Protein AF-A0A8B3D975-F1 (afdb_monomer)

Solvent-accessible surface area (backbone at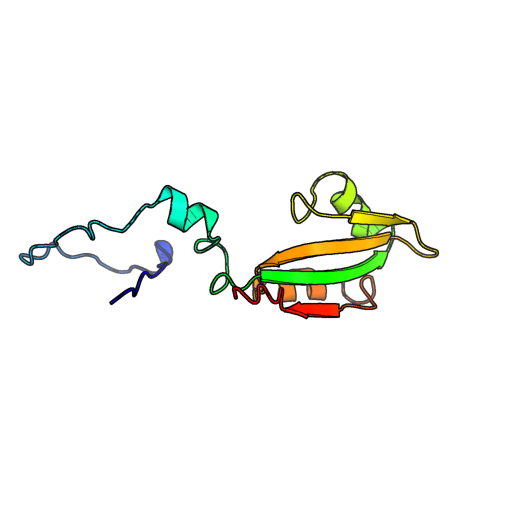oms only — not comparable to full-atom values): 7262 Å² total; per-residue (Å²): 138,92,79,85,78,87,73,68,69,93,75,62,87,77,87,76,92,70,92,73,86,79,81,78,64,92,84,70,49,70,69,60,46,52,71,53,39,52,84,48,68,41,93,46,49,52,22,42,37,33,33,33,28,28,49,80,81,41,50,59,52,79,79,58,57,91,32,94,71,49,45,77,44,85,47,94,76,24,36,39,39,37,30,60,44,63,56,25,68,58,52,55,51,56,57,57,70,51,51,88,48,42,44,80,73,46,78,39,76,60,78,77,77,80,126

Structure (mmCIF, N/CA/C/O backbone):
data_AF-A0A8B3D975-F1
#
_entry.id   AF-A0A8B3D975-F1
#
loop_
_atom_site.group_PDB
_atom_site.id
_atom_site.type_symbol
_atom_site.label_atom_id
_atom_site.label_alt_id
_atom_site.label_comp_id
_atom_site.label_asym_id
_atom_site.label_entity_id
_atom_site.label_seq_id
_atom_site.pdbx_PDB_ins_code
_atom_site.Cartn_x
_atom_site.Cartn_y
_atom_site.Cartn_z
_atom_site.occupancy
_atom_site.B_iso_or_equiv
_atom_site.auth_seq_id
_atom_site.auth_comp_id
_atom_site.auth_asym_id
_atom_site.auth_atom_id
_atom_site.pdbx_PDB_model_num
ATOM 1 N N . HIS A 1 1 ? -7.646 -4.893 28.403 1.00 43.44 1 HIS A N 1
ATOM 2 C CA . HIS A 1 1 ? -8.052 -5.795 27.307 1.00 43.44 1 HIS A CA 1
ATOM 3 C C . HIS A 1 1 ? -8.400 -4.924 26.113 1.00 43.44 1 HIS A C 1
ATOM 5 O O . HIS A 1 1 ? -9.450 -4.300 26.132 1.00 43.44 1 HIS A O 1
ATOM 11 N N . THR A 1 2 ? -7.507 -4.847 25.132 1.00 54.78 2 THR A N 1
ATOM 12 C CA . THR A 1 2 ? -7.637 -4.004 23.935 1.00 54.78 2 THR A CA 1
ATOM 13 C C . THR A 1 2 ? -8.175 -4.889 22.814 1.00 54.78 2 THR A C 1
ATOM 15 O O . THR A 1 2 ? -7.435 -5.670 22.227 1.00 54.78 2 THR A O 1
ATOM 18 N N . ASN A 1 3 ? -9.493 -4.908 22.626 1.00 69.00 3 ASN A N 1
ATOM 19 C CA . ASN A 1 3 ? -10.160 -5.722 21.599 1.00 69.00 3 ASN A CA 1
ATOM 20 C C . ASN A 1 3 ? -11.095 -4.818 20.794 1.00 69.00 3 ASN A C 1
ATOM 22 O O . ASN A 1 3 ? -12.313 -5.004 20.782 1.00 69.00 3 ASN A O 1
ATOM 26 N N . GLU A 1 4 ? -10.504 -3.788 20.196 1.00 74.75 4 GLU A N 1
ATOM 27 C CA . GLU A 1 4 ? -11.169 -2.898 19.250 1.00 74.75 4 GLU A CA 1
ATOM 28 C C . GLU A 1 4 ? -11.486 -3.676 17.969 1.00 74.75 4 GLU A C 1
ATOM 30 O O . GLU A 1 4 ? -10.690 -4.501 17.520 1.00 74.75 4 GLU A O 1
ATOM 35 N N . ARG A 1 5 ? -12.671 -3.455 17.389 1.00 75.88 5 ARG A N 1
ATOM 36 C CA . ARG A 1 5 ? -13.115 -4.177 16.189 1.00 75.88 5 ARG A CA 1
ATOM 37 C C . ARG A 1 5 ? -13.851 -3.261 15.228 1.00 75.88 5 ARG A C 1
ATOM 39 O O . ARG A 1 5 ? -14.842 -2.638 15.602 1.00 75.88 5 ARG A O 1
ATOM 46 N N . SER A 1 6 ? -13.445 -3.307 13.966 1.00 78.31 6 SER A N 1
ATOM 47 C CA . SER A 1 6 ? -14.170 -2.696 12.853 1.00 78.31 6 SER A CA 1
ATOM 48 C C . SER A 1 6 ? -15.256 -3.651 12.346 1.00 78.31 6 SER A C 1
ATOM 50 O O . SER A 1 6 ? -14.976 -4.777 11.928 1.00 78.31 6 SER A O 1
ATOM 52 N N . LEU A 1 7 ? -16.520 -3.220 12.386 1.00 82.81 7 LEU A N 1
ATOM 53 C CA . LEU A 1 7 ? -17.667 -3.993 11.899 1.00 82.81 7 LEU A CA 1
ATOM 54 C C . LEU A 1 7 ? -18.295 -3.305 10.688 1.00 82.81 7 LEU A C 1
ATOM 56 O O . LEU A 1 7 ? -18.628 -2.124 10.720 1.00 82.81 7 LEU A O 1
ATOM 60 N N . ALA A 1 8 ? -18.515 -4.065 9.616 1.00 81.81 8 ALA A N 1
ATOM 61 C CA . ALA A 1 8 ? -19.178 -3.546 8.429 1.00 81.81 8 ALA A CA 1
ATOM 62 C C . ALA A 1 8 ? -20.676 -3.320 8.701 1.00 81.81 8 ALA A C 1
ATOM 64 O O . ALA A 1 8 ? -21.430 -4.282 8.859 1.00 81.81 8 ALA A O 1
ATOM 65 N N . LEU A 1 9 ? -21.112 -2.055 8.697 1.00 87.62 9 LEU A N 1
ATOM 66 C CA . LEU A 1 9 ? -22.487 -1.655 9.030 1.00 87.62 9 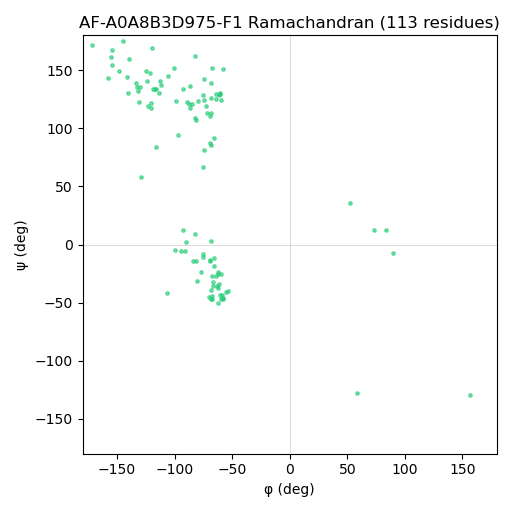LEU A CA 1
ATOM 67 C C . LEU A 1 9 ? -23.549 -2.400 8.204 1.00 87.62 9 LEU A C 1
ATOM 69 O O . LEU A 1 9 ? -24.550 -2.851 8.750 1.00 87.62 9 LEU A O 1
ATOM 73 N N . HIS A 1 10 ? -23.300 -2.614 6.907 1.00 90.19 10 HIS A N 1
ATOM 74 C CA . HIS A 1 10 ? -24.222 -3.327 6.011 1.00 90.19 10 HIS A CA 1
ATOM 75 C C . HIS A 1 10 ? -24.409 -4.819 6.352 1.00 90.19 10 HIS A C 1
ATOM 77 O O . HIS A 1 10 ? -25.288 -5.466 5.790 1.00 90.19 10 HIS A O 1
ATOM 83 N N . ARG A 1 11 ? -23.580 -5.384 7.240 1.00 92.25 11 ARG A N 1
ATOM 84 C CA . ARG A 1 11 ? -23.700 -6.769 7.729 1.00 92.25 11 ARG A CA 1
ATOM 85 C C . ARG A 1 11 ? -24.486 -6.861 9.039 1.00 92.25 11 ARG A C 1
ATOM 87 O O . ARG A 1 11 ? -24.744 -7.962 9.518 1.00 92.25 11 ARG A O 1
ATOM 94 N N . ILE A 1 12 ? -24.860 -5.730 9.640 1.00 94.00 12 ILE A N 1
ATOM 95 C CA . ILE A 1 12 ? -25.638 -5.701 10.878 1.00 94.00 12 ILE A CA 1
ATOM 96 C C . ILE A 1 12 ? -27.117 -5.871 10.527 1.00 94.00 12 ILE A C 1
ATOM 98 O O . ILE A 1 12 ? -27.753 -4.975 9.983 1.00 94.00 12 ILE A O 1
ATOM 102 N N . HIS A 1 13 ? -27.677 -7.034 10.858 1.00 95.50 13 HIS A N 1
ATOM 103 C CA . HIS A 1 13 ? -29.077 -7.347 10.557 1.00 95.50 13 HIS A CA 1
ATOM 104 C C . HIS A 1 13 ? -30.077 -6.737 11.548 1.00 95.50 13 HIS A C 1
ATOM 106 O O . HIS A 1 13 ? -31.216 -6.456 11.183 1.00 95.50 13 HIS A O 1
ATOM 112 N N . LYS A 1 14 ? -29.685 -6.573 12.816 1.00 94.00 14 LYS A N 1
ATOM 113 C CA . LYS A 1 14 ? -30.549 -6.064 13.887 1.00 94.00 14 LYS A CA 1
ATOM 114 C C . LYS A 1 14 ? -29.700 -5.489 15.017 1.00 94.00 14 LYS A C 1
ATOM 116 O O . LYS A 1 14 ? -28.677 -6.068 15.367 1.00 94.00 14 LYS A O 1
ATOM 121 N N . ALA A 1 15 ? -30.178 -4.407 15.621 1.00 92.44 15 ALA A N 1
ATOM 122 C CA . ALA A 1 15 ? -29.685 -3.881 16.888 1.00 92.44 15 ALA A CA 1
ATOM 123 C C . ALA A 1 15 ? -30.838 -3.840 17.902 1.00 92.44 15 ALA A C 1
ATOM 125 O O . ALA A 1 15 ? -31.998 -3.653 17.529 1.00 92.44 15 ALA A O 1
ATOM 126 N N . SER A 1 16 ? -30.533 -4.036 19.181 1.00 92.69 16 SER A N 1
ATOM 127 C CA . SER A 1 16 ? -31.493 -3.923 20.283 1.00 92.69 16 SER A CA 1
ATOM 128 C C . SER A 1 16 ? -30.879 -3.111 21.410 1.00 92.69 16 SER A C 1
ATOM 130 O O . SER A 1 16 ? -29.708 -3.305 21.731 1.00 92.69 16 SER A O 1
ATOM 132 N N . ILE A 1 17 ? -31.674 -2.230 22.016 1.00 90.94 17 ILE A N 1
ATOM 133 C CA . ILE A 1 17 ? -31.246 -1.454 23.181 1.00 90.94 17 ILE A CA 1
ATOM 134 C C . ILE A 1 17 ? -30.974 -2.421 24.333 1.00 90.94 17 ILE A C 1
ATOM 136 O O . ILE A 1 17 ? -31.792 -3.289 24.636 1.00 90.94 17 ILE A O 1
ATOM 140 N N . SER A 1 18 ? -29.805 -2.266 24.941 1.00 89.12 18 SER A N 1
ATOM 141 C CA . SER A 1 18 ? -29.374 -3.028 26.103 1.00 89.12 18 SER A CA 1
ATOM 142 C C . SER A 1 18 ? -29.570 -2.207 27.375 1.00 89.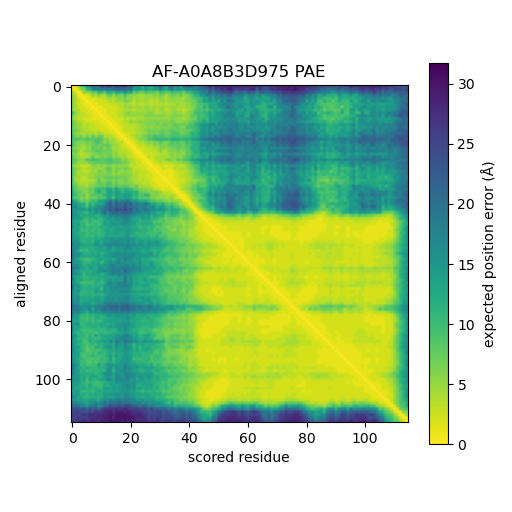12 18 SER A C 1
ATOM 144 O O . SER A 1 18 ? -29.494 -0.982 27.336 1.00 89.12 18 SER A O 1
ATOM 146 N N . THR A 1 19 ? -29.787 -2.881 28.503 1.00 92.19 19 THR A N 1
ATOM 147 C CA . THR A 1 19 ? -29.748 -2.273 29.844 1.00 92.19 19 THR A CA 1
ATOM 148 C C . THR A 1 19 ? -28.352 -2.327 30.467 1.00 92.19 19 THR A C 1
ATOM 150 O O . THR A 1 19 ? -28.194 -1.973 31.629 1.00 92.19 19 THR A O 1
ATOM 153 N N . PHE A 1 20 ? -27.355 -2.845 29.743 1.00 89.94 20 PHE A N 1
ATOM 154 C CA . PHE A 1 20 ? -25.971 -2.854 30.203 1.00 89.94 20 PHE A CA 1
ATOM 155 C C . PHE A 1 20 ? -25.366 -1.459 30.083 1.00 89.94 20 PHE A C 1
ATOM 157 O O . PHE A 1 20 ? -25.394 -0.862 29.005 1.00 89.94 20 PHE A O 1
ATOM 164 N N . ASP A 1 21 ? -24.771 -0.992 31.175 1.00 86.31 21 ASP A N 1
ATOM 165 C CA . ASP A 1 21 ? -23.953 0.210 31.171 1.00 86.31 21 ASP A CA 1
ATOM 166 C C . ASP A 1 21 ? -22.605 -0.075 30.506 1.00 86.31 21 ASP A C 1
ATOM 168 O O . ASP A 1 21 ? -22.010 -1.145 30.666 1.00 86.31 21 ASP A O 1
ATOM 172 N N . PHE A 1 22 ? -22.114 0.906 29.758 1.00 84.69 22 PHE A N 1
ATOM 173 C CA . PHE A 1 22 ? -20.814 0.855 29.109 1.00 84.69 22 PHE A CA 1
ATOM 174 C C . PHE A 1 22 ? -19.956 2.007 29.624 1.00 84.69 22 PHE A C 1
ATOM 176 O O . PHE A 1 22 ? -20.324 3.173 29.485 1.00 84.69 22 PHE A O 1
ATOM 183 N N . ALA A 1 23 ? -18.805 1.678 30.207 1.00 84.75 23 ALA A N 1
ATOM 184 C CA . ALA A 1 23 ? -17.779 2.661 30.520 1.00 84.75 23 ALA A CA 1
ATOM 185 C C . ALA A 1 23 ? -16.892 2.842 29.287 1.00 84.75 23 ALA A C 1
ATOM 187 O O . ALA A 1 23 ? -16.244 1.892 28.845 1.00 84.75 23 ALA A O 1
ATOM 188 N N . TYR A 1 24 ? -16.875 4.056 28.737 1.00 81.88 24 TYR A N 1
ATOM 189 C CA . TYR A 1 24 ? -15.979 4.385 27.636 1.00 81.88 24 TYR A CA 1
ATOM 190 C C . TYR A 1 24 ? -14.518 4.202 28.088 1.00 81.88 24 TYR A C 1
ATOM 192 O O . TYR A 1 24 ? -14.170 4.706 29.163 1.00 81.88 24 TYR A O 1
ATOM 200 N N . PRO A 1 25 ? -13.669 3.486 27.327 1.00 85.06 25 PRO A N 1
ATOM 201 C CA . PRO A 1 25 ? -12.269 3.307 27.695 1.00 85.06 25 PRO A CA 1
ATOM 202 C C . PRO A 1 25 ? -11.570 4.666 27.784 1.00 85.06 25 PRO A C 1
ATOM 204 O O . PRO A 1 25 ? -11.594 5.444 26.834 1.00 85.06 25 PRO A O 1
ATOM 207 N N . SER A 1 26 ? -10.963 4.975 28.931 1.00 84.38 26 SER A N 1
ATOM 208 C CA . SER A 1 26 ? -10.320 6.278 29.173 1.00 84.38 26 SER A CA 1
ATOM 209 C C . SER A 1 26 ? -9.094 6.531 28.291 1.00 84.38 26 SER A C 1
ATOM 211 O O . SER A 1 26 ? -8.640 7.662 28.174 1.00 84.38 26 SER A O 1
ATOM 213 N N . ASP A 1 27 ? -8.538 5.465 27.732 1.00 85.62 27 ASP A N 1
ATOM 214 C CA . ASP A 1 27 ? -7.343 5.409 26.900 1.00 85.62 27 ASP A CA 1
ATOM 215 C C . ASP A 1 27 ? -7.646 5.340 25.395 1.00 85.62 27 ASP A C 1
ATOM 217 O O . ASP A 1 27 ? -6.713 5.385 24.595 1.00 85.62 27 ASP A O 1
ATOM 221 N N . PHE A 1 28 ? -8.922 5.248 24.999 1.00 83.12 28 PHE A N 1
ATOM 222 C CA . PHE A 1 28 ? -9.301 5.153 23.591 1.00 83.12 28 PHE A CA 1
ATOM 223 C C . PHE A 1 28 ? -9.467 6.539 22.953 1.00 83.12 28 PHE A C 1
ATOM 225 O O . PHE A 1 28 ? -10.316 7.340 23.356 1.00 83.12 28 PHE A O 1
ATOM 232 N N . ASP A 1 29 ? -8.676 6.777 21.910 1.00 83.12 29 ASP A N 1
ATOM 233 C CA . ASP A 1 29 ? -8.691 7.977 21.080 1.00 83.12 29 ASP A CA 1
ATOM 234 C C . ASP A 1 29 ? -8.994 7.575 19.631 1.00 83.12 29 ASP A C 1
ATOM 236 O O . ASP A 1 29 ? -8.244 6.817 19.014 1.00 83.12 29 ASP A O 1
ATOM 240 N N . LEU A 1 30 ? -10.115 8.071 19.102 1.00 82.06 30 LEU A N 1
ATOM 241 C CA . LEU A 1 30 ? -10.571 7.748 17.753 1.00 82.06 30 LEU A CA 1
ATOM 242 C C . LEU A 1 30 ? -9.634 8.303 16.674 1.00 82.06 30 LEU A C 1
ATOM 244 O O . LEU A 1 30 ? -9.454 7.652 15.650 1.00 82.06 30 LEU A O 1
ATOM 248 N N . GLU A 1 31 ? -9.048 9.481 16.893 1.00 81.75 31 GLU A N 1
ATOM 249 C CA . GLU A 1 31 ? -8.123 10.099 15.940 1.00 81.75 31 GLU A CA 1
ATOM 250 C C . GLU A 1 31 ? -6.842 9.271 15.853 1.00 81.75 31 GLU A C 1
ATOM 252 O O . GLU A 1 31 ? -6.392 8.923 14.764 1.00 81.75 31 GLU A O 1
ATOM 257 N N . ARG A 1 32 ? -6.315 8.846 17.005 1.00 79.19 32 ARG A N 1
ATOM 258 C CA . ARG A 1 32 ? -5.186 7.913 17.054 1.00 79.19 32 ARG A CA 1
ATOM 259 C C . ARG A 1 32 ? -5.518 6.572 16.395 1.00 79.19 32 ARG A C 1
ATOM 261 O O . ARG A 1 32 ? -4.708 6.051 15.640 1.00 79.19 32 ARG A O 1
ATOM 268 N N . TYR A 1 33 ? -6.708 6.032 16.651 1.00 76.06 33 TYR A N 1
ATOM 269 C CA . TYR A 1 33 ? -7.152 4.765 16.065 1.00 76.06 33 TYR A CA 1
ATOM 270 C C . TYR A 1 33 ? -7.271 4.826 14.531 1.00 76.06 33 TYR A C 1
ATOM 272 O O . TYR A 1 33 ? -6.970 3.843 13.853 1.00 76.06 33 TYR A O 1
ATOM 280 N N . ASP A 1 34 ? -7.691 5.969 13.978 1.00 72.94 34 ASP A N 1
ATOM 281 C CA . ASP A 1 34 ? -7.742 6.208 12.530 1.00 72.94 34 ASP A CA 1
ATOM 282 C C . ASP A 1 34 ? -6.340 6.330 11.918 1.00 72.94 34 ASP A C 1
ATOM 284 O O . ASP A 1 34 ? -6.041 5.676 10.917 1.00 72.94 34 ASP A O 1
ATOM 288 N N . LEU A 1 35 ? -5.454 7.093 12.569 1.00 68.25 35 LEU A N 1
ATOM 289 C CA . LEU A 1 35 ? -4.058 7.263 12.150 1.00 68.25 35 LEU A CA 1
ATOM 290 C C . LEU A 1 35 ? -3.267 5.951 12.156 1.00 68.25 35 LEU A C 1
ATOM 292 O O . LEU A 1 35 ? -2.447 5.743 11.266 1.00 68.25 35 LEU A O 1
ATOM 296 N N . ASP A 1 36 ? -3.558 5.043 13.089 1.00 67.44 36 ASP A N 1
ATOM 297 C CA . ASP A 1 36 ? -2.965 3.699 13.149 1.00 67.44 36 ASP A CA 1
ATOM 298 C C . ASP A 1 36 ? -3.429 2.787 11.983 1.00 67.44 36 ASP A C 1
ATOM 300 O O . ASP A 1 36 ? -3.100 1.601 11.934 1.00 67.44 36 ASP A O 1
ATOM 304 N N . GLY A 1 37 ? -4.238 3.296 11.045 1.00 62.69 37 GLY A N 1
ATOM 305 C CA . GLY A 1 37 ? -4.639 2.579 9.837 1.00 62.69 37 GLY A CA 1
ATOM 306 C C . GLY A 1 37 ? -5.660 1.464 10.082 1.00 62.69 37 GLY A C 1
ATOM 307 O O . GLY A 1 37 ? -5.931 0.668 9.185 1.00 62.69 37 GLY A O 1
ATOM 308 N N . ARG A 1 38 ? -6.279 1.404 11.268 1.00 65.88 38 ARG A N 1
ATOM 309 C CA . ARG A 1 38 ? -7.191 0.321 11.701 1.00 65.88 38 ARG A CA 1
ATOM 310 C C . ARG A 1 38 ? -8.532 0.281 10.954 1.00 65.88 38 ARG A C 1
ATOM 312 O O . ARG A 1 38 ? -9.277 -0.699 11.057 1.00 65.88 38 ARG A O 1
ATOM 319 N N . PHE A 1 39 ? -8.865 1.339 10.210 1.00 65.50 39 PHE A N 1
ATOM 320 C CA . PHE A 1 39 ? -9.993 1.347 9.269 1.00 65.50 39 PHE A CA 1
ATOM 321 C C . PHE A 1 39 ? -9.640 0.768 7.892 1.00 65.50 39 PHE A C 1
ATOM 323 O O . PHE A 1 39 ? -10.546 0.445 7.118 1.00 65.50 39 PHE A O 1
ATOM 330 N N . TYR A 1 40 ? -8.352 0.604 7.586 1.00 59.75 40 TYR A N 1
ATOM 331 C CA . TYR A 1 40 ? -7.888 -0.060 6.373 1.00 59.75 40 TYR A CA 1
ATOM 332 C C . TYR A 1 40 ? -7.907 -1.585 6.563 1.00 59.75 40 TYR A C 1
ATOM 334 O O . TYR A 1 40 ? -8.033 -2.107 7.669 1.00 59.75 40 TYR A O 1
ATOM 342 N N . PHE A 1 41 ? -7.858 -2.339 5.464 1.00 57.06 41 PHE A N 1
ATOM 343 C CA . PHE A 1 41 ? -7.997 -3.800 5.482 1.00 57.06 41 PHE A CA 1
ATOM 344 C C . PHE A 1 41 ? -6.731 -4.521 6.004 1.00 57.06 41 PHE A C 1
ATOM 346 O O . PHE A 1 41 ? -6.103 -5.252 5.248 1.00 57.06 41 PHE A O 1
ATOM 353 N N . GLY A 1 42 ? -6.361 -4.375 7.277 1.00 58.09 42 GLY A N 1
ATOM 354 C CA . GLY A 1 42 ? -5.209 -5.050 7.898 1.00 58.09 42 GLY A CA 1
ATOM 355 C C . GLY A 1 42 ? -5.157 -4.854 9.419 1.00 58.09 42 GLY A C 1
ATOM 356 O O . GLY A 1 42 ? -5.928 -4.072 9.964 1.00 58.09 42 GLY A O 1
ATOM 357 N N . GLU A 1 43 ? -4.258 -5.560 10.110 1.00 61.75 43 GLU A N 1
ATOM 358 C CA . GLU A 1 43 ? -4.035 -5.414 11.568 1.00 61.75 43 GLU A CA 1
ATOM 359 C C . GLU A 1 43 ? -3.115 -4.219 11.919 1.00 61.75 43 GLU A C 1
ATOM 361 O O . GLU A 1 43 ? -2.728 -4.051 13.074 1.00 61.75 43 GLU A O 1
ATOM 366 N N . GLY A 1 44 ? -2.784 -3.372 10.934 1.00 67.69 44 GLY A N 1
ATOM 367 C CA . GLY A 1 44 ? -1.904 -2.209 11.106 1.00 67.69 44 GLY A CA 1
ATOM 368 C C . GLY A 1 44 ? -0.405 -2.524 11.018 1.00 67.69 44 GLY A C 1
ATOM 369 O O . GLY A 1 44 ? 0.408 -1.688 11.395 1.00 67.69 44 GLY A O 1
ATOM 370 N N . GLU A 1 45 ? -0.015 -3.714 10.548 1.00 81.81 45 GLU A N 1
ATOM 371 C CA . GLU A 1 45 ? 1.400 -4.053 10.353 1.00 81.81 45 GLU A CA 1
ATOM 372 C C . GLU A 1 45 ? 1.973 -3.300 9.144 1.00 81.81 45 GLU A C 1
ATOM 374 O O . GLU A 1 45 ? 1.497 -3.450 8.019 1.00 81.81 45 GLU A O 1
ATOM 379 N N . GLU A 1 46 ? 2.990 -2.470 9.378 1.00 87.25 46 GLU A N 1
ATOM 380 C CA . GLU A 1 46 ? 3.682 -1.722 8.330 1.00 87.25 46 GLU A CA 1
ATOM 381 C C . GLU A 1 46 ? 4.816 -2.537 7.703 1.00 87.25 46 GLU A C 1
ATOM 383 O O . GLU A 1 46 ? 5.647 -3.144 8.386 1.00 87.25 46 GLU A O 1
ATOM 388 N N . ILE A 1 47 ? 4.896 -2.476 6.377 1.00 92.12 47 ILE A N 1
ATOM 389 C CA . ILE A 1 47 ? 5.971 -3.068 5.586 1.00 92.12 47 ILE A CA 1
ATOM 390 C C . ILE A 1 47 ? 6.619 -2.021 4.688 1.00 92.12 47 ILE A C 1
ATOM 392 O O . ILE A 1 47 ? 5.971 -1.106 4.172 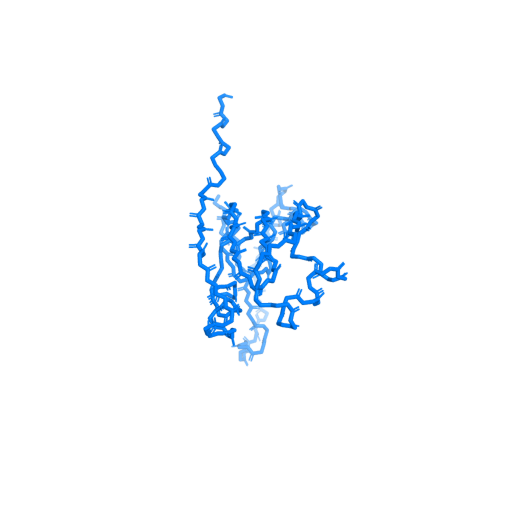1.00 92.12 47 ILE A O 1
ATOM 396 N N . ARG A 1 48 ? 7.911 -2.205 4.430 1.00 95.81 48 ARG A N 1
ATOM 397 C CA . ARG A 1 48 ? 8.618 -1.562 3.330 1.00 95.81 48 ARG A CA 1
ATOM 398 C C . ARG A 1 48 ? 8.328 -2.363 2.063 1.00 95.81 48 ARG A C 1
ATOM 400 O O . ARG A 1 48 ? 8.825 -3.475 1.884 1.00 95.81 48 ARG A O 1
ATOM 407 N N . LEU A 1 49 ? 7.502 -1.800 1.191 1.00 96.94 49 LEU A N 1
ATOM 408 C CA . LEU A 1 49 ? 7.168 -2.373 -0.108 1.00 96.94 49 LEU A CA 1
ATOM 409 C C . LEU A 1 49 ? 8.121 -1.823 -1.172 1.00 96.94 49 LEU A C 1
ATOM 411 O O . LEU A 1 49 ? 8.314 -0.611 -1.254 1.00 96.94 49 LEU A O 1
ATOM 415 N N . SER A 1 50 ? 8.654 -2.701 -2.022 1.00 97.56 50 SER A N 1
ATOM 416 C CA . SER A 1 50 ? 9.351 -2.329 -3.256 1.00 97.56 50 SER A CA 1
ATOM 417 C C . SER A 1 50 ? 8.849 -3.177 -4.421 1.00 97.56 50 SER A C 1
ATOM 419 O O . SER A 1 50 ? 8.663 -4.383 -4.272 1.00 97.56 50 SER A O 1
ATOM 421 N N . PHE A 1 51 ? 8.589 -2.566 -5.572 1.00 97.88 51 PHE A N 1
ATOM 422 C CA . PHE A 1 51 ? 8.191 -3.273 -6.789 1.00 97.88 51 PHE A CA 1
ATOM 423 C C . PHE A 1 51 ? 8.537 -2.453 -8.028 1.00 97.88 51 PHE A C 1
ATOM 425 O O . PHE A 1 51 ? 8.720 -1.237 -7.959 1.00 97.88 51 PHE A O 1
ATOM 432 N N . CYS A 1 52 ? 8.586 -3.121 -9.174 1.00 98.00 52 CYS A N 1
ATOM 433 C CA . CYS A 1 52 ? 8.669 -2.469 -10.469 1.00 98.00 52 CYS A CA 1
ATOM 434 C C . CYS A 1 52 ? 7.322 -2.560 -11.187 1.00 98.00 52 CYS A C 1
ATOM 436 O O . CYS A 1 52 ? 6.611 -3.556 -11.046 1.00 98.00 52 CYS A O 1
ATOM 438 N N . ILE A 1 53 ? 6.975 -1.525 -11.945 1.00 97.75 53 ILE A N 1
ATOM 439 C CA . ILE A 1 53 ? 5.720 -1.445 -12.692 1.00 97.75 53 ILE A CA 1
ATOM 440 C C . ILE A 1 53 ? 5.930 -0.802 -14.063 1.00 97.75 53 ILE A C 1
ATOM 442 O O . ILE A 1 53 ? 6.728 0.128 -14.212 1.00 97.75 53 ILE A O 1
ATOM 446 N N . GLY A 1 54 ? 5.192 -1.285 -15.063 1.00 97.56 54 GLY A N 1
ATOM 447 C CA . GLY A 1 54 ? 5.186 -0.738 -16.416 1.00 97.56 54 GLY A CA 1
ATOM 448 C C . GLY A 1 54 ? 4.791 0.740 -16.438 1.00 97.56 54 GLY A C 1
ATOM 449 O O . GLY A 1 54 ? 4.049 1.222 -15.581 1.00 97.56 54 GLY A O 1
ATOM 450 N N . ARG A 1 55 ? 5.293 1.491 -17.423 1.00 94.38 55 ARG A N 1
ATOM 451 C CA . ARG A 1 55 ? 5.156 2.958 -17.457 1.00 94.38 55 ARG A CA 1
ATOM 452 C C . ARG A 1 55 ? 3.702 3.445 -17.475 1.00 94.38 55 ARG A C 1
ATOM 454 O O . ARG A 1 55 ? 3.356 4.340 -16.713 1.00 94.38 55 ARG A O 1
ATOM 461 N N . GLU A 1 56 ? 2.860 2.859 -18.321 1.00 93.25 56 GLU A N 1
ATOM 462 C CA . GLU A 1 56 ? 1.442 3.237 -18.417 1.00 93.25 56 GLU A CA 1
ATOM 463 C C . GLU A 1 56 ? 0.687 2.838 -17.143 1.00 93.25 56 GLU A C 1
ATOM 465 O O . GLU A 1 56 ? -0.009 3.651 -16.535 1.00 93.25 56 GLU A O 1
ATOM 470 N N . SER A 1 57 ? 0.902 1.602 -16.687 1.00 93.75 57 SER A N 1
ATOM 471 C CA . SER A 1 57 ? 0.277 1.039 -15.490 1.00 93.75 57 SER A CA 1
ATOM 472 C C . SER A 1 57 ? 0.651 1.807 -14.217 1.00 93.75 57 SER A C 1
ATOM 474 O O . SER A 1 57 ? -0.199 2.015 -13.356 1.00 93.75 57 SER A O 1
ATOM 476 N N . GLY A 1 58 ? 1.896 2.279 -14.102 1.00 93.25 58 GLY A N 1
ATOM 477 C CA . GLY A 1 58 ? 2.422 2.990 -12.935 1.00 93.25 58 GLY A CA 1
ATOM 478 C C . GLY A 1 58 ? 2.286 4.511 -12.966 1.00 93.25 58 GLY A C 1
ATOM 479 O O . GLY A 1 58 ? 2.596 5.146 -11.963 1.00 93.25 58 GLY A O 1
ATOM 480 N N . TYR A 1 59 ? 1.816 5.114 -14.064 1.00 94.06 59 TYR A N 1
ATOM 481 C CA . TYR A 1 59 ? 1.783 6.576 -14.222 1.00 94.06 59 TYR A CA 1
ATOM 482 C C . TYR A 1 59 ? 1.029 7.292 -13.092 1.00 94.06 59 TYR A C 1
ATOM 484 O O . TYR A 1 59 ? 1.495 8.300 -12.564 1.00 94.06 59 TYR A O 1
ATOM 492 N N . HIS A 1 60 ? -0.102 6.726 -12.665 1.00 93.50 60 HIS A N 1
ATOM 493 C CA . HIS A 1 60 ? -0.928 7.277 -11.590 1.00 93.50 60 HIS A CA 1
ATOM 494 C C . HIS A 1 60 ? -0.182 7.402 -10.249 1.00 93.50 60 HIS A C 1
ATOM 496 O O . HIS A 1 60 ? -0.510 8.276 -9.453 1.00 93.50 60 HIS A O 1
ATOM 502 N N . LEU A 1 61 ? 0.860 6.600 -10.006 1.00 93.88 61 LEU A N 1
ATOM 503 C CA . LEU A 1 61 ? 1.650 6.656 -8.771 1.00 93.88 61 LEU A CA 1
ATOM 504 C C . LEU A 1 61 ? 2.497 7.931 -8.660 1.00 93.88 61 LEU A C 1
ATOM 506 O O . LEU A 1 61 ? 2.976 8.241 -7.573 1.00 93.88 61 LEU A O 1
ATOM 510 N N . LEU A 1 62 ? 2.663 8.687 -9.750 1.00 92.44 62 LEU A N 1
ATOM 511 C CA . LEU A 1 62 ? 3.308 10.003 -9.730 1.00 92.44 62 LEU A CA 1
ATOM 512 C C . LEU A 1 62 ? 2.388 11.104 -9.182 1.00 92.44 62 LEU A C 1
ATOM 514 O O . LEU A 1 62 ? 2.879 12.123 -8.704 1.00 92.44 62 LEU A O 1
ATOM 518 N N . GLU A 1 63 ? 1.070 10.904 -9.257 1.00 90.88 63 GLU A N 1
ATOM 519 C CA . GLU A 1 63 ? 0.058 11.879 -8.830 1.00 90.88 63 GLU A CA 1
ATOM 520 C C . GLU A 1 63 ? -0.623 11.464 -7.523 1.00 90.88 63 GLU A C 1
ATOM 522 O O . GLU A 1 63 ? -0.831 12.287 -6.633 1.00 90.88 63 GLU A O 1
ATOM 527 N N . THR A 1 64 ? -0.951 10.178 -7.392 1.00 92.50 64 THR A N 1
ATOM 528 C CA . THR A 1 64 ? -1.579 9.581 -6.212 1.00 92.50 64 THR A CA 1
ATOM 529 C C . THR A 1 64 ? -0.619 8.564 -5.593 1.00 92.50 64 THR A C 1
ATOM 531 O O . THR A 1 64 ? -0.704 7.375 -5.916 1.00 92.50 64 THR A O 1
ATOM 534 N N . PRO A 1 65 ? 0.330 9.012 -4.750 1.00 92.12 65 PRO A N 1
ATOM 535 C CA . PRO A 1 65 ? 1.289 8.119 -4.117 1.00 92.12 65 PRO A CA 1
ATOM 536 C C . PRO A 1 65 ? 0.602 7.191 -3.107 1.00 92.12 65 PRO A C 1
ATOM 538 O O . PRO A 1 65 ? -0.406 7.550 -2.498 1.00 92.12 65 PRO A O 1
ATOM 541 N N . LEU A 1 66 ? 1.176 6.005 -2.899 1.00 90.75 66 LEU A N 1
ATOM 542 C CA . LEU A 1 66 ? 0.709 5.022 -1.916 1.00 90.75 66 LEU A CA 1
ATOM 543 C C . LEU A 1 66 ? 0.883 5.513 -0.471 1.00 90.75 66 LEU A C 1
ATOM 545 O O . LEU A 1 66 ? 0.087 5.170 0.399 1.00 90.75 66 LEU A O 1
ATOM 549 N N . SER A 1 67 ? 1.925 6.306 -0.221 1.00 90.25 67 SER A N 1
ATOM 550 C CA . SER A 1 67 ? 2.277 6.861 1.086 1.00 90.25 67 SER A CA 1
ATOM 551 C C . SER A 1 67 ? 3.086 8.153 0.929 1.00 90.25 67 SER A C 1
ATOM 553 O O . SER A 1 67 ? 3.579 8.471 -0.155 1.00 90.25 67 SER A O 1
ATOM 555 N N . MET A 1 68 ? 3.249 8.911 2.017 1.00 88.69 68 MET A N 1
ATOM 556 C CA . MET A 1 68 ? 4.028 10.161 2.003 1.00 88.69 68 MET A CA 1
ATOM 557 C C . MET A 1 68 ? 5.528 9.939 1.775 1.00 88.69 68 MET A C 1
ATOM 559 O O . MET A 1 68 ? 6.208 10.824 1.264 1.00 88.69 68 MET A O 1
ATOM 563 N N . ASP A 1 69 ? 6.048 8.772 2.156 1.00 93.31 69 ASP A N 1
ATOM 564 C CA . ASP A 1 69 ? 7.452 8.400 1.983 1.00 93.31 69 ASP A CA 1
ATOM 565 C C . ASP A 1 69 ? 7.715 7.646 0.668 1.00 93.31 69 ASP A C 1
ATOM 567 O O . ASP A 1 69 ? 8.790 7.068 0.497 1.00 93.31 69 ASP A O 1
ATOM 571 N N . GLN A 1 70 ? 6.747 7.642 -0.258 1.00 96.75 70 GLN A N 1
ATOM 572 C CA . GLN A 1 70 ? 6.902 6.990 -1.550 1.00 96.75 70 GLN A CA 1
ATOM 573 C C . GLN A 1 70 ? 8.054 7.617 -2.347 1.00 96.75 70 GLN A C 1
ATOM 575 O O . GLN A 1 70 ? 8.085 8.820 -2.611 1.00 96.75 70 GLN A O 1
ATOM 580 N N . HIS A 1 71 ? 8.955 6.763 -2.820 1.00 96.88 71 HIS A N 1
ATOM 581 C CA . HIS A 1 71 ? 9.991 7.091 -3.783 1.00 96.88 71 HIS A CA 1
ATOM 582 C C . HIS A 1 71 ? 9.740 6.374 -5.110 1.00 96.88 71 HIS A C 1
ATOM 584 O O . HIS A 1 71 ? 9.331 5.212 -5.126 1.00 96.88 71 HIS A O 1
ATOM 590 N N . VAL A 1 72 ? 9.992 7.073 -6.218 1.00 97.06 72 VAL A N 1
ATOM 591 C CA . VAL A 1 72 ? 9.821 6.544 -7.573 1.00 97.06 72 VAL A CA 1
ATOM 592 C C . VAL A 1 72 ? 11.073 6.840 -8.386 1.00 97.06 72 VAL A C 1
ATOM 594 O O . VAL A 1 72 ? 11.442 8.001 -8.564 1.00 97.06 72 VAL A O 1
ATOM 597 N N . GLU A 1 73 ? 11.688 5.792 -8.921 1.00 96.62 73 GLU A N 1
ATOM 598 C CA . GLU A 1 73 ? 12.826 5.874 -9.831 1.00 96.62 73 GLU A CA 1
ATOM 599 C C . GLU A 1 73 ? 12.411 5.413 -11.228 1.00 96.62 73 GLU A C 1
ATOM 601 O O . GLU A 1 73 ? 11.695 4.423 -11.389 1.00 96.62 73 GLU A O 1
ATOM 606 N N . LEU A 1 74 ? 12.852 6.135 -12.260 1.00 96.06 74 LEU A N 1
ATOM 607 C CA . LEU A 1 74 ? 12.642 5.716 -13.643 1.00 96.06 74 LEU A CA 1
ATOM 608 C C . LEU A 1 74 ? 13.687 4.656 -14.005 1.00 96.06 74 LEU A C 1
ATOM 610 O O . LEU A 1 74 ? 14.887 4.917 -13.931 1.00 96.06 74 LEU A O 1
ATOM 614 N N . ILE A 1 75 ? 13.222 3.494 -14.447 1.00 95.25 75 ILE A N 1
ATOM 615 C CA . ILE A 1 75 ? 14.059 2.377 -14.891 1.00 95.25 75 ILE A CA 1
ATOM 616 C C . ILE A 1 75 ? 13.754 2.038 -16.350 1.00 95.25 75 ILE A C 1
ATOM 618 O O . ILE A 1 75 ? 12.770 2.511 -16.928 1.00 95.25 75 ILE A O 1
ATOM 622 N N . ASP A 1 76 ? 14.584 1.193 -16.959 1.00 91.56 76 ASP A N 1
ATOM 623 C CA . ASP A 1 76 ? 14.248 0.645 -18.270 1.00 91.56 76 ASP A CA 1
ATOM 624 C C . ASP A 1 76 ? 12.990 -0.232 -18.155 1.00 91.56 76 ASP A C 1
ATOM 626 O O . ASP A 1 76 ? 12.914 -1.124 -17.310 1.00 91.56 76 ASP A O 1
ATOM 630 N N . GLY A 1 77 ? 11.972 0.073 -18.960 1.00 89.00 77 GLY A N 1
ATOM 631 C CA . GLY A 1 77 ? 10.666 -0.591 -18.915 1.00 89.00 77 GLY A CA 1
ATOM 632 C C . GLY A 1 77 ? 9.612 0.027 -17.982 1.00 89.00 77 GLY A C 1
ATOM 633 O O . GLY A 1 77 ? 8.451 -0.369 -18.076 1.00 89.00 77 GLY A O 1
ATOM 634 N N . GLY A 1 78 ? 9.935 1.025 -17.146 1.00 95.88 78 GLY A N 1
ATOM 635 C CA . GLY A 1 78 ? 8.918 1.676 -16.307 1.00 95.88 78 GLY A CA 1
ATOM 636 C C . GLY A 1 78 ? 9.452 2.361 -15.054 1.00 95.88 78 GLY A C 1
ATOM 637 O O . GLY A 1 78 ? 10.375 3.171 -15.123 1.00 95.88 78 GLY A O 1
ATOM 638 N N . TYR A 1 79 ? 8.839 2.060 -13.913 1.00 97.56 79 TYR A N 1
ATOM 639 C CA . TYR A 1 79 ? 9.145 2.674 -12.625 1.00 97.56 79 TYR A CA 1
ATOM 640 C C . TYR A 1 79 ? 9.513 1.623 -11.587 1.00 97.56 79 TYR A C 1
ATOM 642 O O . TYR A 1 79 ? 8.860 0.586 -11.503 1.00 97.56 79 TYR A O 1
ATOM 650 N N . GLN A 1 80 ? 10.505 1.925 -10.758 1.00 97.75 80 GLN A N 1
ATOM 651 C CA . GLN A 1 80 ? 10.721 1.249 -9.488 1.00 97.75 80 GLN A CA 1
ATOM 652 C C . GLN A 1 80 ? 10.123 2.112 -8.380 1.00 97.75 80 GLN A C 1
ATOM 654 O O . GLN A 1 80 ? 10.474 3.282 -8.237 1.00 97.75 80 GLN A O 1
ATOM 659 N N . VAL A 1 81 ? 9.207 1.541 -7.605 1.00 97.75 81 VAL A N 1
ATOM 660 C CA . VAL A 1 81 ? 8.471 2.235 -6.548 1.00 97.75 81 VAL A CA 1
ATOM 661 C C . VAL A 1 81 ? 8.833 1.617 -5.210 1.00 97.75 81 VAL A C 1
ATOM 663 O O . VAL A 1 81 ? 8.852 0.396 -5.071 1.00 97.75 81 VAL A O 1
ATOM 666 N N . THR A 1 82 ? 9.111 2.462 -4.221 1.00 97.56 82 THR A N 1
ATOM 667 C CA . THR A 1 82 ? 9.356 2.044 -2.837 1.00 97.56 82 THR A CA 1
ATOM 668 C C . THR A 1 82 ? 8.541 2.908 -1.885 1.00 97.56 82 THR A C 1
ATOM 670 O O . THR A 1 82 ? 8.558 4.126 -2.015 1.00 97.56 82 THR A O 1
ATOM 673 N N . ALA A 1 83 ? 7.829 2.307 -0.936 1.00 95.81 83 ALA A N 1
ATOM 674 C CA . ALA A 1 83 ? 6.928 3.011 -0.019 1.00 95.81 83 ALA A CA 1
ATOM 675 C C . ALA A 1 83 ? 6.746 2.229 1.290 1.00 95.81 83 ALA A C 1
ATOM 677 O O . ALA A 1 83 ? 6.883 1.003 1.294 1.00 95.81 83 ALA A O 1
ATOM 678 N N . THR A 1 84 ? 6.422 2.917 2.386 1.00 93.50 84 THR A N 1
ATOM 679 C CA . THR A 1 84 ? 5.916 2.262 3.602 1.00 93.50 84 THR A CA 1
ATOM 680 C C . THR A 1 84 ? 4.400 2.169 3.520 1.00 93.50 84 THR A C 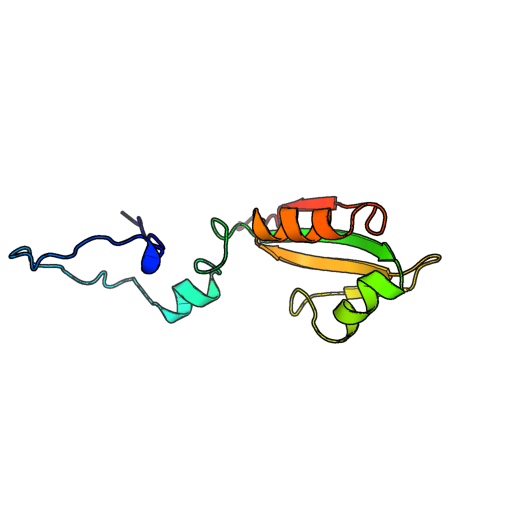1
ATOM 682 O O . THR A 1 84 ? 3.721 3.178 3.344 1.00 93.50 84 THR A O 1
ATOM 685 N N . VAL A 1 85 ? 3.862 0.956 3.612 1.00 90.31 85 VAL A N 1
ATOM 686 C CA . VAL A 1 85 ? 2.425 0.688 3.464 1.00 90.31 85 VAL A CA 1
ATOM 687 C C . VAL A 1 85 ? 1.960 -0.351 4.478 1.00 90.31 85 VAL A C 1
ATOM 689 O O . VAL A 1 85 ? 2.757 -1.140 4.980 1.00 90.31 85 VAL A O 1
ATOM 692 N N . ILE A 1 86 ? 0.654 -0.383 4.743 1.00 87.62 86 ILE A N 1
ATOM 693 C CA . ILE A 1 86 ? 0.040 -1.410 5.590 1.00 87.62 86 ILE A CA 1
ATOM 694 C C . ILE A 1 86 ? -0.030 -2.735 4.828 1.00 87.62 86 ILE A C 1
ATOM 696 O O . ILE A 1 86 ? -0.639 -2.807 3.748 1.00 87.62 86 ILE A O 1
ATOM 700 N N . ASP A 1 87 ? 0.539 -3.794 5.406 1.00 87.50 87 ASP A N 1
ATOM 701 C CA . ASP A 1 87 ? 0.398 -5.136 4.861 1.00 87.50 87 ASP A CA 1
ATOM 702 C C . ASP A 1 87 ? -1.048 -5.600 5.015 1.00 87.50 87 ASP A C 1
ATOM 704 O O . ASP A 1 87 ? -1.612 -5.733 6.104 1.00 87.50 87 ASP A O 1
ATOM 708 N N . SER A 1 88 ? -1.693 -5.757 3.870 1.00 86.06 88 SER A N 1
ATOM 709 C CA . SER A 1 88 ? -3.132 -5.906 3.788 1.00 86.06 88 SER A CA 1
ATOM 710 C C . SER A 1 88 ? -3.510 -6.795 2.622 1.00 86.06 88 SER A C 1
ATOM 712 O O . SER A 1 88 ? -2.906 -6.774 1.546 1.00 86.06 88 SER A O 1
ATOM 714 N N . LEU A 1 89 ? -4.626 -7.506 2.782 1.00 85.62 89 LEU A N 1
ATOM 715 C CA . LEU A 1 89 ? -5.217 -8.254 1.676 1.00 85.62 89 LEU A CA 1
ATOM 716 C C . LEU A 1 89 ? -5.650 -7.322 0.528 1.00 85.62 89 LEU A C 1
ATOM 718 O O . LEU A 1 89 ? -5.738 -7.748 -0.623 1.00 85.62 89 LEU A O 1
ATOM 722 N N . GLN A 1 90 ? -5.943 -6.053 0.829 1.00 86.75 90 GLN A N 1
ATOM 723 C CA . GLN A 1 90 ? -6.229 -5.037 -0.182 1.00 86.75 90 GLN A CA 1
ATOM 724 C C . GLN A 1 90 ? -4.988 -4.713 -1.016 1.00 86.75 90 GLN A C 1
ATOM 726 O O . GLN A 1 90 ? -5.095 -4.730 -2.242 1.00 86.75 90 GLN A O 1
ATOM 731 N N . LEU A 1 91 ? -3.833 -4.489 -0.380 1.00 91.00 91 LEU A N 1
ATOM 732 C CA . LEU A 1 91 ? -2.560 -4.287 -1.072 1.00 91.00 91 LEU A CA 1
ATOM 733 C C . LEU A 1 91 ? -2.219 -5.489 -1.959 1.00 91.00 91 LEU A C 1
ATOM 735 O O . LEU A 1 91 ? -1.901 -5.317 -3.133 1.00 91.00 91 LEU A O 1
ATOM 739 N N . ASP A 1 92 ? -2.369 -6.709 -1.439 1.00 91.94 92 ASP A N 1
ATOM 740 C CA . ASP A 1 92 ? -2.134 -7.932 -2.213 1.00 91.94 92 ASP A CA 1
ATOM 741 C C . ASP A 1 92 ? -3.018 -8.027 -3.455 1.00 91.94 92 ASP A C 1
ATOM 743 O O . ASP A 1 92 ? -2.563 -8.420 -4.529 1.00 91.94 92 ASP A O 1
ATOM 747 N N . ARG A 1 93 ? -4.303 -7.693 -3.318 1.00 92.31 93 ARG A N 1
ATOM 748 C CA . ARG A 1 93 ? -5.246 -7.699 -4.441 1.00 92.31 93 ARG A CA 1
ATOM 749 C C . ARG A 1 93 ? -4.931 -6.603 -5.446 1.00 92.31 93 ARG A C 1
ATOM 751 O O . ARG A 1 93 ? -5.049 -6.855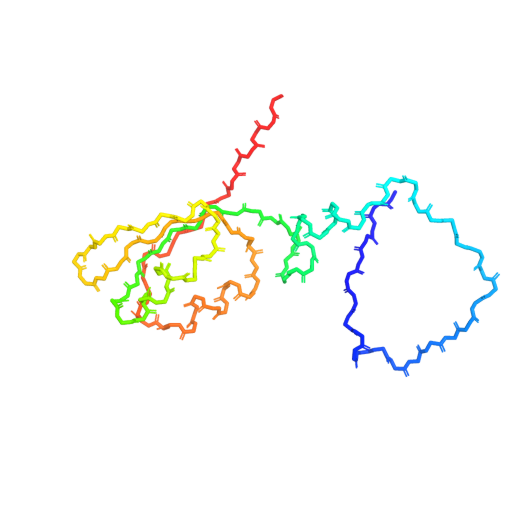 -6.639 1.00 92.31 93 ARG A O 1
ATOM 758 N N . TRP A 1 94 ? -4.542 -5.426 -4.970 1.00 94.12 94 TRP A N 1
ATOM 759 C CA . TRP A 1 94 ? -4.148 -4.306 -5.813 1.00 94.12 94 TRP A CA 1
ATOM 760 C C . TRP A 1 94 ? -2.910 -4.662 -6.646 1.00 94.12 94 TRP A C 1
ATOM 762 O O . TRP A 1 94 ? -2.982 -4.594 -7.868 1.00 94.12 94 TRP A O 1
ATOM 772 N N . LEU A 1 95 ? -1.847 -5.186 -6.019 1.00 95.12 95 LEU A N 1
ATOM 773 C CA . LEU A 1 95 ? -0.637 -5.654 -6.712 1.00 95.12 95 LEU A CA 1
ATOM 774 C C . LEU A 1 95 ? -0.951 -6.742 -7.749 1.00 95.12 95 LEU A C 1
ATOM 776 O O . LEU A 1 95 ? -0.521 -6.655 -8.895 1.00 95.12 95 LEU A O 1
ATOM 780 N N . ARG A 1 96 ? -1.755 -7.747 -7.378 1.00 94.25 96 ARG A N 1
ATOM 781 C CA . ARG A 1 96 ? -2.177 -8.819 -8.301 1.00 94.25 96 ARG A CA 1
ATOM 782 C C . ARG A 1 96 ? -3.038 -8.311 -9.456 1.00 94.25 96 ARG A C 1
ATOM 784 O O . ARG A 1 96 ? -3.055 -8.943 -10.507 1.00 94.25 96 ARG A O 1
ATOM 791 N N . GLY A 1 97 ? -3.761 -7.209 -9.264 1.00 95.19 97 GLY A N 1
ATOM 792 C CA . GLY A 1 97 ? -4.638 -6.614 -10.272 1.00 95.19 97 GLY A CA 1
ATOM 793 C C . GLY A 1 97 ? -3.898 -6.145 -11.525 1.00 95.19 97 GLY A C 1
ATOM 794 O O . GLY A 1 97 ? -4.503 -6.104 -12.592 1.00 95.19 97 GLY A O 1
ATOM 795 N N . PHE A 1 98 ? -2.599 -5.860 -11.414 1.00 94.38 98 PHE A N 1
ATOM 796 C CA . PHE A 1 98 ? -1.759 -5.477 -12.549 1.00 94.38 98 PHE A CA 1
ATOM 797 C C . PHE A 1 98 ? -1.257 -6.667 -13.380 1.00 94.38 98 PHE A C 1
ATOM 799 O O . PHE A 1 98 ? -0.796 -6.471 -14.501 1.00 94.38 98 PHE A O 1
ATOM 806 N N . GLY A 1 99 ? -1.362 -7.902 -12.879 1.00 94.75 99 GLY A N 1
ATOM 807 C CA . GLY A 1 99 ? -0.865 -9.082 -13.590 1.00 94.75 99 GLY A CA 1
ATOM 808 C C . GLY A 1 99 ? 0.634 -8.982 -13.888 1.00 94.75 99 GLY A C 1
ATOM 809 O O . GLY A 1 99 ? 1.423 -8.717 -12.985 1.00 94.75 99 GLY A O 1
ATOM 810 N N . ASP A 1 100 ? 1.010 -9.178 -15.153 1.00 94.56 100 ASP A N 1
ATOM 811 C CA . ASP A 1 100 ? 2.411 -9.191 -15.602 1.00 94.56 100 ASP A CA 1
ATOM 812 C C . ASP A 1 100 ? 3.046 -7.786 -15.691 1.00 94.56 100 ASP A C 1
ATOM 814 O O . ASP A 1 100 ? 4.254 -7.663 -15.882 1.00 94.56 100 ASP A O 1
ATOM 818 N N . GLU A 1 101 ? 2.257 -6.717 -15.528 1.00 96.75 101 GLU A N 1
ATOM 819 C CA . GLU A 1 101 ? 2.741 -5.328 -15.541 1.00 96.75 101 GLU A CA 1
ATOM 820 C C . GLU A 1 101 ? 3.479 -4.932 -14.259 1.00 96.75 101 GLU A C 1
ATOM 822 O O . GLU A 1 101 ? 4.089 -3.864 -14.216 1.00 96.75 101 GLU A O 1
ATOM 827 N N . VAL A 1 102 ? 3.422 -5.762 -13.214 1.00 97.12 102 VAL A N 1
ATOM 828 C CA . VAL A 1 102 ? 4.166 -5.578 -11.965 1.00 97.12 102 VAL A CA 1
ATOM 829 C C . VAL A 1 102 ? 5.110 -6.754 -11.758 1.00 97.12 102 VAL A C 1
ATOM 831 O O . VAL A 1 102 ? 4.723 -7.916 -11.866 1.00 97.12 102 VAL A O 1
ATOM 834 N N . TRP A 1 103 ? 6.356 -6.459 -11.403 1.00 96.81 103 TRP A N 1
ATOM 835 C CA . TRP A 1 103 ? 7.386 -7.467 -11.163 1.00 96.81 103 TRP A CA 1
ATOM 836 C C . TRP A 1 103 ? 8.334 -7.056 -10.033 1.00 96.81 103 TRP A C 1
ATOM 838 O O . TRP A 1 103 ? 8.234 -5.965 -9.474 1.00 96.81 103 TRP A O 1
ATOM 848 N N . SER A 1 104 ? 9.249 -7.960 -9.666 1.00 96.56 104 SER A N 1
ATOM 849 C CA . SER A 1 104 ? 10.255 -7.738 -8.612 1.00 96.56 104 SER A CA 1
ATOM 850 C C . SER A 1 104 ? 9.671 -7.268 -7.269 1.00 96.56 104 SER A C 1
ATOM 852 O O . SER A 1 104 ? 10.280 -6.465 -6.568 1.00 96.56 104 SER A O 1
ATOM 854 N N . ILE A 1 105 ? 8.484 -7.764 -6.905 1.00 97.31 105 ILE A N 1
ATOM 855 C CA . ILE A 1 105 ? 7.807 -7.381 -5.660 1.00 97.31 105 ILE A CA 1
ATOM 856 C C . ILE A 1 105 ? 8.580 -7.931 -4.458 1.00 97.31 105 ILE A C 1
ATOM 858 O O . ILE A 1 105 ? 8.795 -9.138 -4.348 1.00 97.31 105 ILE A O 1
ATOM 862 N N . THR A 1 106 ? 8.921 -7.048 -3.526 1.00 97.12 106 THR A N 1
ATOM 863 C CA . THR A 1 106 ? 9.542 -7.367 -2.241 1.00 97.12 106 THR A CA 1
ATOM 864 C C . THR A 1 106 ? 8.765 -6.682 -1.123 1.00 97.12 106 THR A C 1
ATOM 866 O O . THR A 1 106 ? 8.395 -5.513 -1.239 1.00 97.12 106 THR A O 1
ATOM 869 N N . LYS A 1 107 ? 8.509 -7.423 -0.044 1.00 95.25 107 LYS A N 1
ATOM 870 C CA . LYS A 1 107 ? 7.894 -6.924 1.186 1.00 95.25 107 LYS A CA 1
ATOM 871 C C . LYS A 1 107 ? 8.841 -7.213 2.338 1.00 95.25 107 LYS A C 1
ATOM 873 O O . LYS A 1 107 ? 9.152 -8.377 2.585 1.00 95.25 107 LYS A O 1
ATOM 878 N N . GLU A 1 108 ? 9.292 -6.173 3.018 1.00 94.12 108 GLU A N 1
ATOM 879 C CA . GLU A 1 108 ? 10.156 -6.294 4.189 1.00 94.12 108 GLU A CA 1
ATOM 880 C C . GLU A 1 108 ? 9.434 -5.728 5.406 1.00 94.12 108 GLU A C 1
ATOM 882 O O . GLU A 1 108 ? 8.850 -4.648 5.337 1.00 94.12 108 GLU A O 1
ATOM 887 N N . GLU A 1 109 ? 9.463 -6.447 6.526 1.00 88.62 109 GLU A N 1
ATOM 888 C CA . GLU A 1 109 ? 8.927 -5.928 7.782 1.00 88.62 109 GLU A CA 1
ATOM 889 C C . GLU A 1 109 ? 9.687 -4.657 8.174 1.00 88.62 109 GLU A C 1
ATOM 891 O O . GLU A 1 109 ? 10.923 -4.646 8.233 1.00 88.62 109 GLU A O 1
ATOM 896 N N . CYS A 1 110 ? 8.959 -3.582 8.479 1.00 75.19 110 CYS A N 1
ATOM 897 C CA . CYS A 1 110 ? 9.559 -2.402 9.081 1.00 75.19 110 CYS A CA 1
ATOM 898 C C . CYS A 1 110 ? 9.976 -2.764 10.511 1.00 75.19 110 CYS A C 1
ATOM 900 O O . CYS A 1 110 ? 9.215 -2.589 11.458 1.00 75.19 110 CYS A O 1
ATOM 902 N N . THR A 1 111 ? 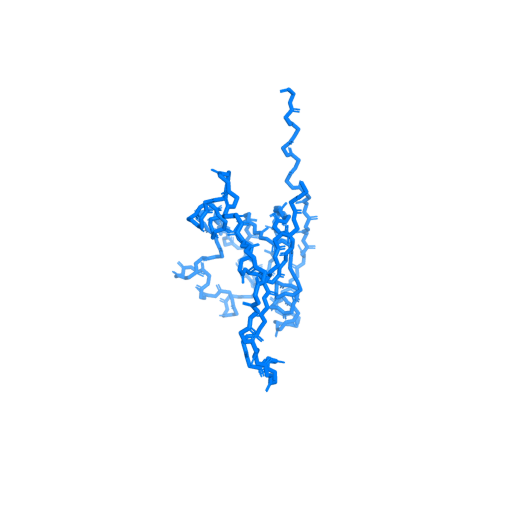11.188 -3.297 10.701 1.00 56.44 111 THR A N 1
ATOM 903 C CA . THR A 1 111 ? 11.706 -3.558 12.047 1.00 56.44 111 THR A CA 1
ATOM 904 C C . THR A 1 111 ? 11.966 -2.237 12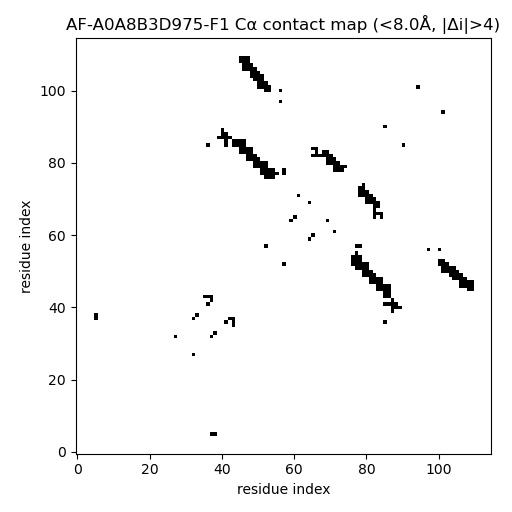.761 1.00 56.44 111 THR A C 1
ATOM 906 O O . THR A 1 111 ? 13.097 -1.752 12.810 1.00 56.44 111 THR A O 1
ATOM 909 N N . THR A 1 112 ? 10.947 -1.668 13.395 1.00 46.59 112 THR A N 1
ATOM 910 C CA . THR A 1 112 ? 11.163 -0.782 14.531 1.00 46.59 112 THR A CA 1
ATOM 911 C C . THR A 1 112 ? 11.551 -1.669 15.710 1.00 46.59 112 THR A C 1
ATOM 913 O O . THR A 1 112 ? 10.738 -2.027 16.558 1.00 46.59 112 THR A O 1
ATOM 916 N N . LYS A 1 113 ? 12.828 -2.067 15.766 1.00 34.12 113 LYS A N 1
ATOM 917 C CA . LYS A 1 113 ? 13.429 -2.493 17.031 1.00 34.12 113 LYS A CA 1
ATOM 918 C C . LYS A 1 113 ? 13.465 -1.266 17.934 1.00 34.12 113 LYS A C 1
ATOM 920 O O . LYS A 1 113 ? 14.410 -0.485 17.883 1.00 34.12 113 LYS A O 1
ATOM 925 N N . ILE A 1 114 ? 12.416 -1.086 18.728 1.00 38.19 114 ILE A N 1
ATOM 926 C CA . ILE A 1 114 ? 12.477 -0.221 19.900 1.00 38.19 114 ILE A CA 1
ATOM 927 C C . ILE A 1 114 ? 13.394 -0.940 20.895 1.00 38.19 114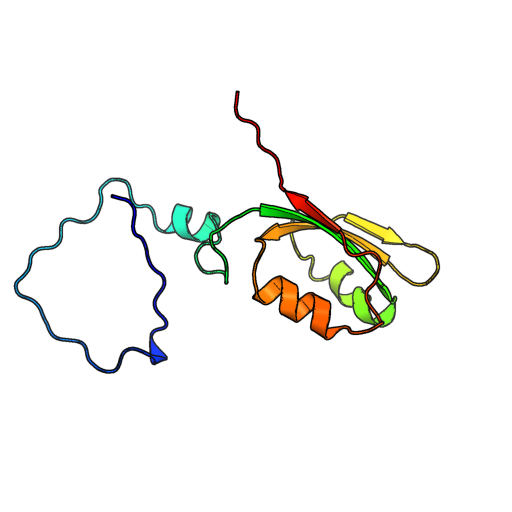 ILE A C 1
ATOM 929 O O . ILE A 1 114 ? 13.071 -2.031 21.368 1.00 38.19 114 ILE A O 1
ATOM 933 N N . ALA A 1 115 ? 14.578 -0.364 21.104 1.00 32.12 115 ALA A N 1
ATOM 934 C CA . ALA A 1 115 ? 15.419 -0.621 22.266 1.00 32.12 115 ALA A CA 1
ATOM 935 C C . ALA A 1 115 ? 14.918 0.210 23.452 1.00 32.12 115 ALA A C 1
ATOM 937 O O . ALA A 1 115 ? 14.413 1.329 23.201 1.00 32.12 115 ALA A O 1
#

pLDDT: mean 85.35, std 14.6, range [32.12, 98.0]

Foldseek 3Di:
DDDDDDDDPVPDPDDDDDPDDDDDPPPDDPVVCVVLVVVPAAPSFKKWKKKWFAAVGCVCCVVVPQDPPWDWDADVRHIIIIDIHGDHPVVVVVQCVRPPRMDPIDIGGPPPPDD

Radius of gyration: 19.04 Å; Cα contacts (8 Å, |Δi|>4): 131; chains: 1; bounding box: 47×21×50 Å

Nearest PDB structures (foldseek):
  8tp8-assembly1_A  TM=5.753E-01  e=1.301E-02  Caulobacter vibrioides NA1000
  8tpk-assembly1_A  TM=6.494E-01  e=1.984E-02  Caulobacter vibrioides NA1000
  8tp8-assembly2_C  TM=6.353E-01  e=3.846E-02  Caulobacter vibrioides NA1000
  5u99-assembly1_A  TM=6.095E-01  e=1.425E+00  Mycobacterium tuberculosis H37Rv
  4yb7-assembly2_G  TM=4.922E-01  e=9.932E-01  Campylobacter jejuni RM1221

Mean predicted aligned error: 9.4 Å

Secondary structure (DSSP, 8-state):
--------GGG-----------PPPTT--HHHHHHTTTTSSSSS-EEEEEEEEEHHHHGGGGTS-SSTT-EEEEETTEEEEEEEEE--HHHHHHHHHTGGGEEEEEEEE------

Sequence (115 aa):
HTNERSLALHRIHKASISTFDFAYPSDFDLERYDLDGRFYFGEGEEIRLSFCIGRESGYHLLETPLSMDQHVELIDGGYQVTATVIDSLQLDRWLRGFGDEVWSITKEECTTKIA

Organism: Vibrio harveyi (NCBI:txid669)